Protein AF-A0A8I0N7M9-F1 (afdb_monomer_lite)

Structure (mmCIF, N/CA/C/O backbone):
data_AF-A0A8I0N7M9-F1
#
_entry.id   AF-A0A8I0N7M9-F1
#
loop_
_atom_site.group_PDB
_atom_site.id
_atom_site.type_symbol
_atom_site.label_atom_id
_atom_site.label_alt_id
_atom_site.label_comp_id
_atom_site.label_asym_id
_atom_site.label_entity_id
_atom_site.label_seq_id
_atom_site.pdbx_PDB_ins_code
_atom_site.Cartn_x
_atom_site.Cartn_y
_atom_site.Cartn_z
_atom_site.occupancy
_atom_site.B_iso_or_equiv
_atom_site.auth_seq_id
_atom_site.auth_comp_id
_atom_site.auth_asym_id
_atom_site.auth_atom_id
_atom_site.pdbx_PDB_model_num
ATOM 1 N N . MET A 1 1 ? -22.458 -1.637 24.580 1.00 64.75 1 MET A N 1
ATOM 2 C CA . MET A 1 1 ? -21.524 -0.518 24.294 1.00 64.75 1 MET A CA 1
ATOM 3 C C . MET A 1 1 ? -20.131 -1.008 23.905 1.00 64.75 1 MET A C 1
ATOM 5 O O . MET A 1 1 ? -19.626 -0.545 22.898 1.00 64.75 1 MET A O 1
ATOM 9 N N . ALA A 1 2 ? -19.529 -1.942 24.648 1.00 73.81 2 ALA A N 1
ATOM 10 C CA . ALA A 1 2 ? -18.225 -2.545 24.340 1.00 73.81 2 ALA A CA 1
ATOM 11 C C . ALA A 1 2 ? -18.115 -3.182 22.941 1.00 73.81 2 ALA A C 1
ATOM 13 O O . ALA A 1 2 ? -17.220 -2.855 22.171 1.00 73.81 2 ALA A O 1
ATOM 14 N N . GLU A 1 3 ? -19.068 -4.050 22.598 1.00 77.44 3 GLU A N 1
ATOM 15 C CA . GLU A 1 3 ? -19.061 -4.774 21.322 1.00 77.44 3 GLU A CA 1
ATOM 16 C C . GLU A 1 3 ? -19.273 -3.856 20.110 1.00 77.44 3 GLU A C 1
ATOM 18 O O . GLU A 1 3 ? -18.682 -4.083 19.059 1.00 77.44 3 GLU A O 1
ATOM 23 N N . ALA A 1 4 ? -20.058 -2.785 20.270 1.00 80.38 4 ALA A N 1
ATOM 24 C CA . ALA A 1 4 ? -20.225 -1.764 19.237 1.00 80.38 4 ALA A CA 1
ATOM 25 C C . ALA A 1 4 ? -18.895 -1.046 18.957 1.00 80.38 4 ALA A C 1
ATOM 27 O O . ALA A 1 4 ? -18.459 -1.016 17.816 1.00 80.38 4 ALA A O 1
ATOM 28 N N . LYS A 1 5 ? -18.182 -0.605 20.006 1.00 80.50 5 LYS A N 1
ATOM 29 C CA . LYS A 1 5 ? -16.859 0.030 19.869 1.00 80.50 5 LYS A CA 1
ATOM 30 C C . LYS A 1 5 ? -15.831 -0.883 19.194 1.00 80.50 5 LYS A C 1
ATOM 32 O O . LYS A 1 5 ? -15.080 -0.423 18.344 1.00 80.50 5 LYS A O 1
ATOM 37 N N . PHE A 1 6 ? -15.834 -2.175 19.533 1.00 81.56 6 PHE A N 1
ATOM 38 C CA . PHE A 1 6 ? -14.968 -3.161 18.883 1.00 81.56 6 PHE A CA 1
ATOM 39 C C . PHE A 1 6 ? -15.277 -3.314 17.387 1.00 81.56 6 PHE A C 1
ATOM 41 O O . PHE A 1 6 ? -14.359 -3.338 16.572 1.00 81.56 6 PHE A O 1
ATOM 48 N N . ARG A 1 7 ? -16.560 -3.400 17.012 1.00 83.50 7 ARG A N 1
ATOM 49 C CA . ARG A 1 7 ? -16.970 -3.492 15.602 1.00 83.50 7 ARG A CA 1
ATOM 50 C C . ARG A 1 7 ? -16.635 -2.220 14.828 1.00 83.50 7 ARG A C 1
ATOM 52 O O . ARG A 1 7 ? -16.101 -2.330 13.732 1.00 83.50 7 ARG A O 1
ATOM 59 N N . ASP A 1 8 ? -16.874 -1.049 15.410 1.00 86.25 8 ASP A N 1
ATOM 60 C CA . ASP A 1 8 ? -16.540 0.237 14.790 1.00 86.25 8 ASP A CA 1
ATOM 61 C C . ASP A 1 8 ? -15.026 0.361 14.555 1.00 86.25 8 ASP A C 1
ATOM 63 O O . ASP A 1 8 ? -14.596 0.786 13.486 1.00 86.25 8 ASP A O 1
ATOM 67 N N . ALA A 1 9 ? -14.210 -0.083 15.519 1.00 82.75 9 ALA A N 1
ATOM 68 C CA . ALA A 1 9 ? -12.755 -0.103 15.385 1.00 82.75 9 ALA A CA 1
ATOM 69 C C . ALA A 1 9 ? -12.274 -1.040 14.264 1.00 82.75 9 ALA A C 1
ATOM 71 O O . ALA A 1 9 ? -11.311 -0.712 13.580 1.00 82.75 9 ALA A O 1
ATOM 72 N N . LEU A 1 10 ? -12.943 -2.179 14.049 1.00 87.69 10 LEU A N 1
ATOM 73 C CA . LEU A 1 10 ? -12.637 -3.072 12.926 1.00 87.69 10 LEU A CA 1
ATOM 74 C C . LEU A 1 10 ? -13.090 -2.496 11.580 1.00 87.69 10 LEU A C 1
ATOM 76 O O . LEU A 1 10 ? -12.357 -2.617 10.605 1.00 87.69 10 LEU A O 1
ATOM 80 N N . LEU A 1 11 ? -14.262 -1.858 11.519 1.00 89.62 11 LEU A N 1
ATOM 81 C CA . LEU A 1 11 ? -14.752 -1.209 10.296 1.00 89.62 11 LEU A CA 1
ATOM 82 C C . LEU A 1 11 ? -13.852 -0.042 9.875 1.00 89.62 11 LEU A C 1
ATOM 84 O O . LEU A 1 11 ? -13.615 0.157 8.690 1.00 89.62 11 LEU A O 1
ATOM 88 N N . ALA A 1 12 ? -13.269 0.680 10.835 1.00 88.56 12 ALA A N 1
ATOM 89 C CA . ALA A 1 12 ? -12.299 1.734 10.549 1.00 88.56 12 ALA A CA 1
ATOM 90 C C . ALA A 1 12 ? -11.020 1.229 9.845 1.00 88.56 12 ALA A C 1
ATOM 92 O O . ALA A 1 12 ? -10.288 2.040 9.279 1.00 88.56 12 ALA A O 1
ATOM 93 N N . LEU A 1 13 ? -10.751 -0.086 9.853 1.00 91.25 13 LEU A N 1
ATOM 94 C CA . LEU A 1 13 ? -9.614 -0.689 9.149 1.00 91.25 13 LEU A CA 1
ATOM 95 C C . LEU A 1 13 ? -9.864 -0.895 7.652 1.00 91.25 13 LEU A C 1
ATOM 97 O O . LEU A 1 13 ? -8.905 -1.130 6.925 1.00 91.25 13 LEU A O 1
ATOM 101 N N . GLU A 1 14 ? -11.110 -0.811 7.181 1.00 91.19 14 GLU A N 1
ATOM 102 C CA . GLU A 1 14 ? -11.454 -1.061 5.775 1.00 91.19 14 GLU A CA 1
ATOM 103 C C . GLU A 1 14 ? -10.685 -0.129 4.829 1.00 91.19 14 GLU A C 1
ATOM 105 O O . GLU A 1 14 ? -9.986 -0.592 3.930 1.00 91.19 14 GLU A O 1
ATOM 110 N N . ASN A 1 15 ? -10.724 1.178 5.094 1.00 89.00 15 ASN A N 1
ATOM 111 C CA . ASN A 1 15 ? -10.041 2.178 4.273 1.00 89.00 15 ASN A CA 1
ATOM 112 C C . ASN A 1 15 ? -8.520 1.960 4.188 1.00 89.00 15 ASN A C 1
ATOM 114 O O . ASN A 1 15 ? -8.015 1.839 3.073 1.00 89.00 15 ASN A O 1
ATOM 118 N N . PRO A 1 16 ? -7.765 1.852 5.303 1.00 89.69 16 PRO A N 1
ATOM 119 C CA . PRO A 1 16 ? -6.324 1.646 5.207 1.00 89.69 16 PRO A CA 1
ATOM 120 C C . PRO A 1 16 ? -5.957 0.285 4.592 1.00 89.69 16 PRO A C 1
ATOM 122 O O . PRO A 1 16 ? -4.903 0.189 3.965 1.00 89.69 16 PRO A O 1
ATOM 125 N N . ILE A 1 17 ? -6.808 -0.749 4.703 1.00 90.19 17 ILE A N 1
ATOM 126 C CA . ILE A 1 17 ? -6.630 -2.011 3.960 1.00 90.19 17 ILE A CA 1
ATOM 127 C C . ILE A 1 17 ? -6.717 -1.758 2.453 1.00 90.19 17 ILE A C 1
ATOM 129 O O . ILE A 1 17 ? -5.782 -2.106 1.732 1.00 90.19 17 ILE A O 1
ATOM 133 N N . CYS A 1 18 ? -7.787 -1.115 1.982 1.00 91.69 18 CYS A N 1
ATOM 134 C CA . CYS A 1 18 ? -7.947 -0.803 0.562 1.00 91.69 18 CYS A CA 1
ATOM 135 C C . CYS A 1 18 ? -6.815 0.096 0.038 1.00 91.69 18 CYS A C 1
ATOM 137 O O . CYS A 1 18 ? -6.297 -0.131 -1.055 1.00 91.69 18 CYS A O 1
ATOM 139 N N . ASP A 1 19 ? -6.382 1.083 0.823 1.00 90.19 19 ASP A N 1
ATOM 140 C CA . ASP A 1 19 ? -5.278 1.972 0.453 1.00 90.19 19 ASP A CA 1
ATOM 141 C C . ASP A 1 19 ? -3.940 1.221 0.360 1.00 90.19 19 ASP A C 1
ATOM 143 O O . ASP A 1 19 ? -3.160 1.447 -0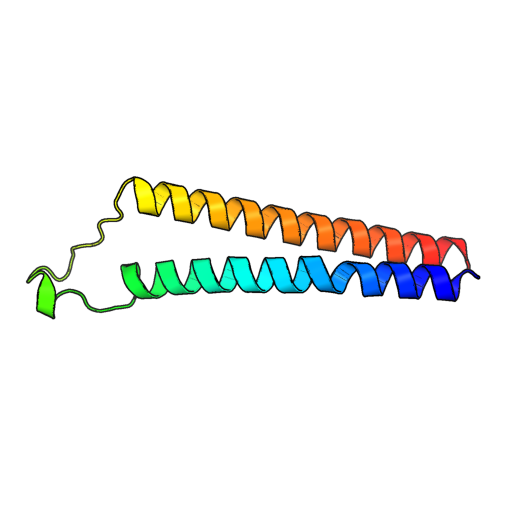.571 1.00 90.19 19 ASP A O 1
ATOM 147 N N . ALA A 1 20 ? -3.679 0.281 1.277 1.00 91.25 20 ALA A N 1
ATOM 148 C CA . ALA A 1 20 ? -2.500 -0.579 1.218 1.00 91.25 20 ALA A CA 1
ATOM 149 C C . ALA A 1 20 ? -2.517 -1.488 -0.021 1.00 91.25 20 ALA A C 1
ATOM 151 O O . ALA A 1 20 ? -1.505 -1.588 -0.717 1.00 91.25 20 ALA A O 1
ATOM 152 N N . GLU A 1 21 ? -3.653 -2.120 -0.325 1.00 92.44 21 GLU A N 1
ATOM 153 C CA . GLU A 1 21 ? -3.814 -2.967 -1.514 1.00 92.44 21 GLU A CA 1
ATOM 154 C C . GLU A 1 21 ? -3.613 -2.177 -2.811 1.00 92.44 21 GLU A C 1
ATOM 156 O O . GLU A 1 21 ? -2.909 -2.637 -3.717 1.00 92.44 21 GLU A O 1
ATOM 161 N N . ASN A 1 22 ? -4.159 -0.961 -2.885 1.00 90.94 22 ASN A N 1
ATOM 162 C CA . ASN A 1 22 ? -3.974 -0.072 -4.027 1.00 90.94 22 ASN A CA 1
ATOM 163 C C . ASN A 1 22 ? -2.501 0.313 -4.203 1.00 90.94 22 ASN A C 1
ATOM 165 O O . ASN A 1 22 ? -1.956 0.179 -5.299 1.00 90.94 22 ASN A O 1
ATOM 169 N N . ALA A 1 23 ? -1.829 0.734 -3.128 1.00 90.12 23 ALA A N 1
ATOM 170 C CA . ALA A 1 23 ? -0.414 1.091 -3.179 1.00 90.12 23 ALA A CA 1
ATOM 171 C C . ALA A 1 23 ? 0.459 -0.096 -3.627 1.00 90.12 23 ALA A C 1
ATOM 173 O O . ALA A 1 23 ? 1.319 0.058 -4.496 1.00 90.12 23 ALA A O 1
ATOM 174 N N . ILE A 1 24 ? 0.207 -1.296 -3.095 1.00 91.31 24 ILE A N 1
ATOM 175 C CA . ILE A 1 24 ? 0.920 -2.518 -3.494 1.00 91.31 24 ILE A CA 1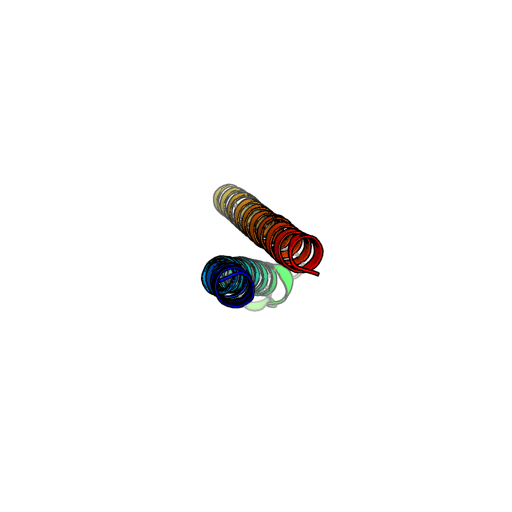
ATOM 176 C C . ILE A 1 24 ? 0.641 -2.863 -4.961 1.00 91.31 24 ILE A C 1
ATOM 178 O O . ILE A 1 24 ? 1.567 -3.220 -5.684 1.00 91.31 24 ILE A O 1
ATOM 182 N N . SER A 1 25 ? -0.599 -2.722 -5.428 1.00 90.12 25 SER A N 1
ATOM 183 C CA . SER A 1 25 ? -0.957 -2.996 -6.825 1.00 90.12 25 SER A CA 1
ATOM 184 C C . SER A 1 25 ? -0.219 -2.071 -7.794 1.00 90.12 25 SER A C 1
ATOM 186 O O . SER A 1 25 ? 0.303 -2.526 -8.810 1.00 90.12 25 SER A O 1
ATOM 188 N N . ILE A 1 26 ? -0.103 -0.780 -7.462 1.00 88.50 26 ILE A N 1
ATOM 189 C CA . ILE A 1 26 ? 0.680 0.172 -8.262 1.00 88.50 26 ILE A CA 1
ATOM 190 C C . ILE A 1 26 ? 2.162 -0.228 -8.258 1.00 88.50 26 ILE A C 1
ATOM 192 O O . ILE A 1 26 ? 2.787 -0.259 -9.318 1.00 88.50 26 ILE A O 1
ATOM 196 N N . LEU A 1 27 ? 2.712 -0.596 -7.095 1.00 88.50 27 LEU A N 1
ATOM 197 C CA . LEU A 1 27 ? 4.094 -1.068 -6.976 1.00 88.50 27 LEU A CA 1
ATOM 198 C C . LEU A 1 27 ? 4.349 -2.296 -7.864 1.00 88.50 27 LEU A C 1
ATOM 200 O O . LEU A 1 27 ? 5.330 -2.333 -8.602 1.00 88.50 27 LEU A O 1
ATOM 204 N N . MET A 1 28 ? 3.445 -3.278 -7.826 1.00 87.25 28 MET A N 1
ATOM 205 C CA . MET A 1 28 ? 3.527 -4.494 -8.637 1.00 87.25 28 MET A CA 1
ATOM 206 C C . MET A 1 28 ? 3.436 -4.193 -10.131 1.00 87.25 28 MET A C 1
ATOM 208 O O . MET A 1 28 ? 4.168 -4.795 -10.908 1.00 87.25 28 MET A O 1
ATOM 212 N N . ASN A 1 29 ? 2.607 -3.231 -10.539 1.00 85.44 29 ASN A N 1
ATOM 213 C CA . ASN A 1 29 ? 2.521 -2.809 -11.937 1.00 85.44 29 ASN A CA 1
ATOM 214 C C . ASN A 1 29 ? 3.811 -2.132 -12.419 1.00 85.44 29 ASN A C 1
ATOM 216 O O . ASN A 1 29 ? 4.265 -2.417 -13.526 1.00 85.44 29 ASN A O 1
ATOM 220 N N . ILE A 1 30 ? 4.427 -1.276 -11.592 1.00 82.19 30 ILE A N 1
ATOM 221 C CA . ILE A 1 30 ? 5.730 -0.663 -11.903 1.00 82.19 30 ILE A CA 1
ATOM 222 C C . ILE A 1 30 ? 6.792 -1.755 -12.039 1.00 82.19 30 ILE A C 1
ATOM 224 O O . ILE A 1 30 ? 7.539 -1.770 -13.016 1.00 82.19 30 ILE A O 1
ATOM 228 N N . LEU A 1 31 ? 6.827 -2.699 -11.093 1.00 82.44 31 LEU A N 1
ATOM 229 C CA . LEU A 1 31 ? 7.769 -3.813 -11.133 1.00 82.44 31 LEU A CA 1
ATOM 230 C C . LEU A 1 31 ? 7.557 -4.679 -12.375 1.00 82.44 31 LEU A C 1
ATOM 232 O O . LEU A 1 31 ? 8.508 -4.933 -13.096 1.00 82.44 31 LEU A O 1
ATOM 236 N N . HIS A 1 32 ? 6.324 -5.071 -12.681 1.00 82.75 32 HIS A N 1
ATOM 237 C CA . HIS A 1 32 ? 6.027 -5.877 -13.861 1.00 82.75 32 HIS A CA 1
ATOM 238 C C . HIS A 1 32 ? 6.408 -5.150 -15.159 1.00 82.75 32 HIS A C 1
ATOM 240 O O . HIS A 1 32 ? 7.123 -5.698 -15.996 1.00 82.75 32 HIS A O 1
ATOM 246 N N . SER A 1 33 ? 6.014 -3.881 -15.311 1.00 78.12 33 SER A N 1
ATOM 247 C CA . SER A 1 33 ? 6.329 -3.112 -16.518 1.00 78.12 33 SER A CA 1
ATOM 248 C C . SER A 1 33 ? 7.829 -2.930 -16.719 1.00 78.12 33 SER A C 1
ATOM 250 O O . SER A 1 33 ? 8.285 -2.897 -17.854 1.00 78.12 33 SER A O 1
ATOM 252 N N . ARG A 1 34 ? 8.608 -2.799 -15.644 1.00 74.12 34 ARG A N 1
ATOM 253 C CA . ARG A 1 34 ? 10.037 -2.477 -15.736 1.00 74.12 34 ARG A CA 1
ATOM 254 C C . ARG A 1 34 ? 10.946 -3.687 -15.647 1.00 74.12 34 ARG A C 1
ATOM 256 O O . ARG A 1 34 ? 12.052 -3.621 -16.172 1.00 74.12 34 ARG A O 1
ATOM 263 N N . PHE A 1 35 ? 10.481 -4.757 -15.010 1.00 73.12 35 PHE A N 1
ATOM 264 C CA . PHE A 1 35 ? 11.303 -5.916 -14.698 1.00 73.12 35 PHE A CA 1
ATOM 265 C C . PHE A 1 35 ? 10.810 -7.248 -15.278 1.00 73.12 35 PHE A C 1
ATOM 267 O O . PHE A 1 35 ? 11.541 -8.231 -15.250 1.00 73.12 35 PHE A O 1
ATOM 274 N N . ASP A 1 36 ? 9.583 -7.320 -15.775 1.00 72.00 36 ASP A N 1
ATOM 275 C CA . ASP A 1 36 ? 8.989 -8.592 -16.204 1.00 72.00 36 ASP A CA 1
ATOM 276 C C . ASP A 1 36 ? 8.585 -8.557 -17.688 1.00 72.00 36 ASP A C 1
ATOM 278 O O . ASP A 1 36 ? 8.559 -9.585 -18.362 1.00 72.00 36 ASP A O 1
ATOM 282 N N . GLN A 1 37 ? 8.334 -7.363 -18.239 1.00 70.06 37 GLN A N 1
ATOM 283 C CA . GLN A 1 37 ? 8.151 -7.177 -19.678 1.00 70.06 37 GLN A CA 1
ATOM 284 C C . GLN A 1 37 ? 9.487 -7.252 -20.431 1.00 70.06 37 GLN A C 1
ATOM 286 O O . GLN A 1 37 ? 10.447 -6.559 -20.094 1.00 70.06 37 GLN A O 1
ATOM 291 N N . ASP A 1 38 ? 9.532 -8.073 -21.484 1.00 66.88 38 ASP A N 1
ATOM 292 C CA . ASP A 1 38 ? 10.669 -8.138 -22.403 1.00 66.88 38 ASP A CA 1
ATOM 293 C C . ASP A 1 38 ? 10.711 -6.870 -23.268 1.00 66.88 38 ASP A C 1
ATOM 295 O O . ASP A 1 38 ? 9.955 -6.712 -24.227 1.00 66.88 38 ASP A O 1
ATOM 299 N N . HIS A 1 39 ? 11.599 -5.941 -22.913 1.00 65.12 39 HIS A N 1
ATOM 300 C CA . HIS A 1 39 ? 11.794 -4.692 -23.657 1.00 65.12 39 HIS A CA 1
ATOM 301 C C . HIS A 1 39 ? 12.701 -4.854 -24.879 1.00 65.12 39 HIS A C 1
ATOM 303 O O . HIS A 1 39 ? 12.882 -3.891 -25.628 1.00 65.12 39 HIS A O 1
ATOM 309 N N . ALA A 1 40 ? 13.263 -6.045 -25.118 1.00 65.12 40 ALA A N 1
ATOM 310 C CA . ALA A 1 40 ? 14.246 -6.263 -26.174 1.00 65.12 40 ALA A CA 1
ATOM 311 C C . ALA A 1 40 ? 13.695 -6.002 -27.582 1.00 65.12 40 ALA A C 1
ATOM 313 O O . ALA A 1 40 ? 14.461 -5.619 -28.467 1.00 65.12 40 ALA A O 1
ATOM 314 N N . GLU A 1 41 ? 12.385 -6.167 -27.792 1.00 57.34 41 GLU A N 1
ATOM 315 C CA . GLU A 1 41 ? 11.732 -5.861 -29.072 1.00 57.34 41 GLU A CA 1
ATOM 316 C C . GLU A 1 41 ? 11.732 -4.358 -29.398 1.00 57.34 41 GLU A C 1
ATOM 318 O O . GLU A 1 41 ? 11.703 -3.986 -30.571 1.00 57.34 41 GLU A O 1
ATOM 323 N N . VAL A 1 42 ? 11.805 -3.491 -28.382 1.00 60.53 42 VAL A N 1
ATOM 324 C CA . VAL A 1 42 ? 11.755 -2.027 -28.537 1.00 60.53 42 VAL A CA 1
ATOM 325 C C . VAL A 1 42 ? 13.136 -1.391 -28.375 1.00 60.53 42 VAL A C 1
ATOM 327 O O . VAL A 1 42 ? 13.478 -0.470 -29.114 1.00 60.53 42 VAL A O 1
ATOM 330 N N . THR A 1 43 ? 13.946 -1.868 -27.428 1.00 63.62 43 THR A N 1
ATOM 331 C CA . THR A 1 43 ? 15.261 -1.281 -27.112 1.00 63.62 43 THR A CA 1
ATOM 332 C C . THR A 1 43 ? 16.413 -1.932 -27.876 1.00 63.62 43 THR A C 1
ATOM 334 O O . THR A 1 43 ? 17.496 -1.355 -27.949 1.00 63.62 43 THR A O 1
ATOM 337 N N . GLY A 1 44 ? 16.215 -3.138 -28.423 1.00 64.12 44 GLY A N 1
ATOM 338 C CA . GLY A 1 44 ? 17.282 -3.954 -29.014 1.00 64.12 44 GLY A CA 1
ATOM 339 C C . GLY A 1 44 ? 18.293 -4.501 -27.996 1.00 64.12 44 GLY A C 1
ATOM 340 O O . GLY A 1 44 ? 19.213 -5.224 -28.382 1.00 64.12 44 GLY A O 1
ATOM 341 N N . ASP A 1 45 ? 18.126 -4.191 -26.707 1.00 61.00 45 ASP A N 1
ATOM 342 C CA . ASP A 1 45 ? 19.020 -4.574 -25.618 1.00 61.00 45 ASP A CA 1
ATOM 343 C C . ASP A 1 45 ? 18.247 -5.371 -24.560 1.00 61.00 45 ASP A C 1
ATOM 345 O O . ASP A 1 45 ? 17.434 -4.836 -23.803 1.00 61.00 45 ASP A O 1
ATOM 349 N N . LYS A 1 46 ? 18.544 -6.675 -24.494 1.00 57.75 46 LYS A N 1
ATOM 350 C CA . LYS A 1 46 ? 17.953 -7.644 -23.551 1.00 57.75 46 LYS A CA 1
ATOM 351 C C . LYS A 1 46 ? 18.311 -7.374 -22.084 1.00 57.75 46 LYS A C 1
ATOM 353 O O . LYS A 1 46 ? 17.815 -8.061 -21.196 1.00 57.75 46 LYS A O 1
ATOM 358 N N . SER A 1 47 ? 19.209 -6.425 -21.827 1.00 59.53 47 SER A N 1
ATOM 359 C CA . SER A 1 47 ? 19.711 -6.075 -20.498 1.00 59.53 47 SER A CA 1
ATOM 360 C C . SER A 1 47 ? 19.423 -4.627 -20.093 1.00 59.53 47 SER A C 1
ATOM 362 O O . SER A 1 47 ? 20.022 -4.125 -19.141 1.00 59.53 47 SER A O 1
ATOM 364 N N . HIS A 1 48 ? 18.490 -3.948 -20.765 1.00 60.38 48 HIS A N 1
ATOM 365 C CA . HIS A 1 48 ? 18.155 -2.567 -20.431 1.00 60.38 48 HIS A CA 1
ATOM 366 C C . HIS A 1 48 ? 17.159 -2.468 -19.262 1.00 60.38 48 HIS A C 1
ATOM 368 O O . HIS A 1 48 ? 15.952 -2.361 -19.457 1.00 60.38 48 HIS A O 1
ATOM 374 N N . TRP A 1 49 ? 17.685 -2.473 -18.036 1.00 62.31 49 TRP A N 1
ATOM 375 C CA . TRP A 1 49 ? 16.929 -2.284 -16.791 1.00 62.31 49 TRP A CA 1
ATOM 376 C C . TRP A 1 49 ? 17.222 -0.895 -16.221 1.00 62.31 49 TRP A C 1
ATOM 378 O O . TRP A 1 49 ? 17.934 -0.759 -15.226 1.00 62.31 49 TRP A O 1
ATOM 388 N N . TYR A 1 50 ? 16.748 0.157 -16.887 1.00 67.50 50 TYR A N 1
ATOM 389 C CA . TYR A 1 50 ? 16.921 1.524 -16.396 1.00 67.50 50 TYR A CA 1
ATOM 390 C C . TYR A 1 50 ? 15.594 2.077 -15.877 1.00 67.50 50 TYR A C 1
ATOM 392 O O . TYR A 1 50 ? 14.618 2.171 -16.618 1.00 67.50 50 TYR A O 1
ATOM 400 N N . LEU A 1 51 ? 15.576 2.450 -14.598 1.00 72.75 51 LEU A N 1
ATOM 401 C CA . LEU A 1 51 ? 14.540 3.301 -14.021 1.00 72.75 51 LEU A CA 1
ATOM 402 C C . LEU A 1 51 ? 15.040 4.743 -14.073 1.00 72.75 51 LEU A C 1
ATOM 404 O O . LEU A 1 51 ? 16.153 5.028 -13.628 1.00 72.75 51 LEU A O 1
ATOM 408 N N . SER A 1 5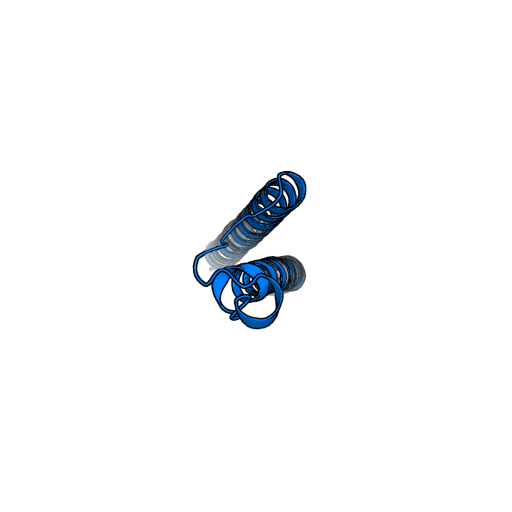2 ? 14.219 5.654 -14.583 1.00 79.06 52 SER A N 1
ATOM 409 C CA . SER A 1 52 ? 14.501 7.085 -14.474 1.00 79.06 52 SER A CA 1
ATOM 410 C C . SER A 1 52 ? 14.434 7.551 -13.015 1.00 79.06 52 SER A C 1
ATOM 412 O O . SER A 1 52 ? 13.785 6.928 -12.173 1.00 79.06 52 SER A O 1
ATOM 414 N N . GLU A 1 53 ? 15.072 8.682 -12.700 1.00 82.06 53 GLU A N 1
ATOM 415 C CA . GLU A 1 53 ? 15.047 9.256 -11.343 1.00 82.06 53 GLU A CA 1
ATOM 416 C C . GLU A 1 53 ? 13.618 9.497 -10.829 1.00 82.06 53 GLU A C 1
ATOM 418 O O . GLU A 1 53 ? 13.331 9.249 -9.657 1.00 82.06 53 GLU A O 1
ATOM 423 N N . ASN A 1 54 ? 12.703 9.903 -11.717 1.00 85.06 54 ASN A N 1
ATOM 424 C CA . ASN A 1 54 ? 11.290 10.091 -11.385 1.00 85.06 54 ASN A CA 1
ATOM 425 C C . ASN A 1 54 ? 10.626 8.773 -10.977 1.00 85.06 54 ASN A C 1
ATOM 427 O O . ASN A 1 54 ? 9.910 8.724 -9.986 1.00 85.06 54 ASN A O 1
ATOM 431 N N . GLU A 1 55 ? 10.914 7.686 -11.689 1.00 80.69 55 GLU A N 1
ATOM 432 C CA . GLU A 1 55 ? 10.333 6.375 -11.393 1.00 80.69 55 GLU A CA 1
ATOM 433 C C . GLU A 1 55 ? 10.890 5.771 -10.110 1.00 80.69 55 GLU A C 1
ATOM 435 O O . GLU A 1 55 ? 10.156 5.132 -9.360 1.00 80.69 55 GLU A O 1
ATOM 440 N N . ILE A 1 56 ? 12.173 6.008 -9.821 1.00 84.06 56 ILE A N 1
ATOM 441 C CA . ILE A 1 56 ? 12.764 5.656 -8.526 1.00 84.06 56 ILE A CA 1
ATOM 442 C C . ILE A 1 56 ? 12.059 6.438 -7.412 1.00 84.06 56 ILE A C 1
ATOM 444 O O . ILE A 1 56 ? 11.702 5.860 -6.385 1.00 84.06 56 ILE A O 1
ATOM 448 N N . SER A 1 57 ? 11.824 7.738 -7.612 1.00 87.44 57 SER A N 1
ATOM 449 C CA . SER A 1 57 ? 11.099 8.578 -6.656 1.00 87.44 57 SER A CA 1
ATOM 450 C C . SER A 1 57 ? 9.671 8.075 -6.419 1.00 87.44 57 SER A C 1
ATOM 452 O O . SER A 1 57 ? 9.267 7.911 -5.265 1.00 87.44 57 SER A O 1
ATOM 454 N N . ASP A 1 58 ? 8.932 7.758 -7.483 1.00 87.38 58 ASP A N 1
ATOM 455 C CA . ASP A 1 58 ? 7.569 7.223 -7.403 1.00 87.38 58 ASP A CA 1
ATOM 456 C C . ASP A 1 58 ? 7.541 5.867 -6.692 1.00 87.38 58 ASP A C 1
ATOM 458 O O . ASP A 1 58 ? 6.732 5.653 -5.786 1.00 87.38 58 ASP A O 1
ATOM 462 N N . PHE A 1 59 ? 8.476 4.973 -7.025 1.00 87.38 59 PHE A N 1
ATOM 463 C CA . PHE A 1 59 ? 8.618 3.672 -6.375 1.00 87.38 59 PHE A CA 1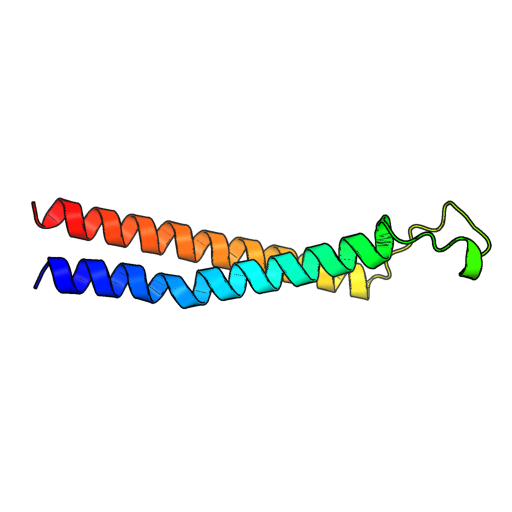
ATOM 464 C C . PHE A 1 59 ? 8.853 3.816 -4.867 1.00 87.38 59 PHE A C 1
ATOM 466 O O . PHE A 1 59 ? 8.173 3.182 -4.054 1.00 87.38 59 PHE A O 1
ATOM 473 N N . MET A 1 60 ? 9.780 4.694 -4.477 1.00 90.56 60 MET A N 1
ATOM 474 C CA . MET A 1 60 ? 10.071 4.972 -3.072 1.00 90.56 60 MET A CA 1
ATOM 475 C C . MET A 1 60 ? 8.873 5.603 -2.360 1.00 90.56 60 MET A C 1
ATOM 477 O O . MET A 1 60 ? 8.575 5.244 -1.219 1.00 90.56 60 MET A O 1
ATOM 481 N N . TYR A 1 61 ? 8.165 6.526 -3.012 1.00 92.50 61 TYR A N 1
ATOM 482 C CA . TYR A 1 61 ? 6.968 7.149 -2.458 1.00 92.50 61 TYR A CA 1
ATOM 483 C C . TYR A 1 61 ? 5.865 6.116 -2.203 1.00 92.50 61 TYR A C 1
ATOM 485 O O . TYR A 1 61 ? 5.375 6.015 -1.078 1.00 92.50 61 TYR A O 1
ATOM 493 N N . ILE A 1 62 ? 5.519 5.306 -3.207 1.00 91.94 62 ILE A N 1
ATOM 494 C CA . ILE A 1 62 ? 4.469 4.283 -3.108 1.00 91.94 62 ILE A CA 1
ATOM 495 C C . ILE A 1 62 ? 4.834 3.237 -2.051 1.00 91.94 62 ILE A C 1
ATOM 497 O O . ILE A 1 62 ? 3.993 2.877 -1.226 1.00 91.94 62 ILE A O 1
ATOM 501 N N . GLY A 1 63 ? 6.099 2.806 -2.002 1.00 90.62 63 GLY A N 1
ATOM 502 C CA . GLY A 1 63 ? 6.591 1.902 -0.962 1.00 90.62 63 GLY A CA 1
ATOM 503 C C . GLY A 1 63 ? 6.424 2.476 0.451 1.00 90.62 63 GLY A C 1
ATOM 504 O O . GLY A 1 63 ? 5.994 1.768 1.366 1.00 90.62 63 GLY A O 1
ATOM 505 N N . HIS A 1 64 ? 6.694 3.772 0.641 1.00 93.75 64 HIS A N 1
ATOM 506 C CA . HIS A 1 64 ? 6.440 4.444 1.917 1.00 93.75 64 HIS A CA 1
ATOM 507 C C . HIS A 1 64 ? 4.947 4.526 2.256 1.00 93.75 64 HIS A C 1
ATOM 509 O O . HIS A 1 64 ? 4.594 4.303 3.416 1.00 93.75 64 HIS A O 1
ATOM 515 N N . GLN A 1 65 ? 4.076 4.798 1.278 1.00 91.81 65 GLN A N 1
ATOM 516 C CA . GLN A 1 65 ? 2.624 4.812 1.493 1.00 91.81 65 GLN A CA 1
ATOM 517 C C . GLN A 1 65 ? 2.110 3.431 1.909 1.00 91.81 65 GLN A C 1
ATOM 519 O O . GLN A 1 65 ? 1.445 3.314 2.936 1.00 91.81 65 GLN A O 1
ATOM 524 N N . ALA A 1 66 ? 2.502 2.374 1.192 1.00 90.94 66 ALA A N 1
ATOM 525 C CA . ALA A 1 66 ? 2.139 1.001 1.536 1.00 90.94 66 ALA A CA 1
ATOM 526 C C . ALA A 1 66 ? 2.584 0.646 2.964 1.00 90.94 66 ALA A C 1
ATOM 528 O O . ALA A 1 66 ? 1.796 0.147 3.767 1.00 90.94 66 ALA A O 1
ATOM 529 N N . LYS A 1 67 ? 3.833 0.975 3.324 1.00 92.81 67 LYS A N 1
ATOM 530 C CA . LYS A 1 67 ? 4.351 0.756 4.682 1.00 92.81 67 LYS A CA 1
ATOM 531 C C . LYS A 1 67 ? 3.544 1.513 5.740 1.00 92.81 67 LYS A C 1
ATOM 533 O O . LYS A 1 67 ? 3.292 0.956 6.808 1.00 92.81 67 LYS A O 1
ATOM 538 N N . ARG A 1 68 ? 3.163 2.765 5.466 1.00 94.56 68 ARG A N 1
ATOM 539 C CA . ARG A 1 68 ? 2.356 3.588 6.377 1.00 94.56 68 ARG A CA 1
ATOM 540 C C . ARG A 1 68 ? 0.981 2.966 6.605 1.00 94.56 68 ARG A C 1
ATOM 542 O O . ARG A 1 68 ? 0.615 2.756 7.754 1.00 94.56 68 ARG A O 1
ATOM 549 N N . HIS A 1 69 ? 0.275 2.592 5.543 1.00 92.12 69 HIS A N 1
ATOM 550 C CA . HIS A 1 69 ? -1.055 1.994 5.661 1.00 92.12 69 HIS A CA 1
ATOM 551 C C . HIS A 1 69 ? -1.019 0.644 6.383 1.00 92.12 69 HIS A C 1
ATOM 553 O O . HIS A 1 69 ? -1.806 0.411 7.293 1.00 92.12 69 HIS A O 1
ATOM 559 N N . ILE A 1 70 ? -0.026 -0.208 6.105 1.00 92.50 70 ILE A N 1
ATOM 560 C CA . ILE A 1 70 ? 0.179 -1.456 6.864 1.00 92.50 70 ILE A CA 1
ATOM 561 C C . ILE A 1 70 ? 0.404 -1.179 8.358 1.00 92.50 70 ILE A C 1
ATOM 563 O O . ILE A 1 70 ? -0.062 -1.934 9.215 1.00 92.50 70 ILE A O 1
ATOM 567 N N . HIS A 1 71 ? 1.118 -0.102 8.690 1.00 93.69 71 HIS A N 1
ATOM 568 C CA . HIS A 1 71 ? 1.319 0.299 10.076 1.00 93.69 71 HIS A CA 1
ATOM 569 C C . HIS A 1 71 ? 0.006 0.728 10.743 1.00 93.69 71 HIS A C 1
ATOM 571 O O . HIS A 1 71 ? -0.306 0.215 11.816 1.00 93.69 71 HIS A O 1
ATOM 577 N N . GLU A 1 72 ? -0.783 1.578 10.081 1.00 92.25 72 GLU A N 1
ATOM 578 C CA . GLU A 1 72 ? -2.106 2.026 10.541 1.00 92.25 72 GLU A CA 1
ATOM 579 C C . GLU A 1 72 ? -3.055 0.839 10.773 1.00 92.25 72 GLU A C 1
ATOM 581 O O . GLU A 1 72 ? -3.708 0.763 11.815 1.00 92.25 72 GLU A O 1
ATOM 586 N N . ILE A 1 73 ? -3.060 -0.143 9.862 1.00 93.06 73 ILE A N 1
ATOM 587 C CA . ILE A 1 73 ? -3.831 -1.387 10.014 1.00 93.06 73 ILE A CA 1
ATOM 588 C C . ILE A 1 73 ? -3.403 -2.128 11.283 1.00 93.06 73 ILE A C 1
ATOM 590 O O . ILE A 1 73 ? -4.244 -2.551 12.077 1.00 93.06 73 ILE A O 1
ATOM 594 N N . LYS A 1 74 ? -2.090 -2.293 11.492 1.00 93.44 74 LYS A N 1
ATOM 595 C C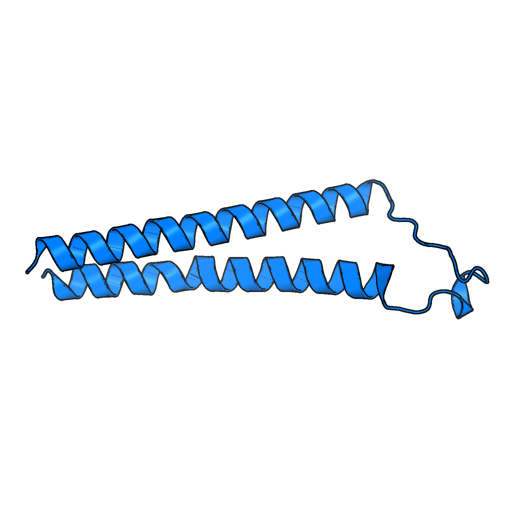A . LYS A 1 74 ? -1.555 -3.026 12.646 1.00 93.44 74 LYS A CA 1
ATOM 596 C C . LYS A 1 74 ? -1.912 -2.339 13.963 1.00 93.44 74 LYS A C 1
ATOM 598 O O . LYS A 1 74 ? -2.299 -3.015 14.916 1.00 93.44 74 LYS A O 1
ATOM 603 N N . GLU A 1 75 ? -1.755 -1.021 14.034 1.00 93.31 75 GLU A N 1
ATOM 604 C CA . GLU A 1 75 ? -2.086 -0.247 15.230 1.00 93.31 75 GLU A CA 1
ATOM 605 C C . GLU A 1 75 ? -3.583 -0.296 15.526 1.00 93.31 75 GLU A C 1
ATOM 607 O O . GLU A 1 75 ? -3.966 -0.687 16.629 1.00 93.31 75 GLU A O 1
ATOM 612 N N . GLY A 1 76 ? -4.431 -0.016 14.532 1.00 90.12 76 GLY A N 1
ATOM 613 C CA . GLY A 1 76 ? -5.880 -0.051 14.709 1.00 90.12 76 GLY A CA 1
ATOM 614 C C . GLY A 1 76 ? -6.395 -1.441 15.099 1.00 90.12 76 GLY A C 1
ATOM 615 O O . GLY A 1 76 ? -7.248 -1.564 15.980 1.00 90.12 76 GLY A O 1
ATOM 616 N N . PHE A 1 77 ? -5.820 -2.508 14.533 1.00 91.56 77 PHE A N 1
ATOM 617 C CA . PHE A 1 77 ? -6.153 -3.879 14.917 1.00 91.56 77 PHE A CA 1
ATOM 618 C C . PHE A 1 77 ? -5.761 -4.195 16.368 1.00 91.56 77 PHE A C 1
ATOM 620 O O . PHE A 1 77 ? -6.557 -4.774 17.113 1.00 91.56 77 PHE A O 1
ATOM 627 N N . ASN A 1 78 ? -4.565 -3.785 16.804 1.00 91.19 78 ASN A N 1
ATOM 628 C CA . ASN A 1 78 ? -4.136 -3.953 18.195 1.00 91.19 78 ASN A CA 1
ATOM 629 C C . ASN A 1 78 ? -5.056 -3.194 19.157 1.00 91.19 78 ASN A C 1
ATOM 631 O O . ASN A 1 78 ? -5.501 -3.766 20.153 1.00 91.19 78 ASN A O 1
ATOM 635 N N . THR A 1 79 ? -5.414 -1.951 18.824 1.00 88.88 79 THR A N 1
ATOM 636 C CA . THR A 1 79 ? -6.370 -1.158 19.602 1.00 88.88 79 THR A CA 1
ATOM 637 C C . THR A 1 79 ? -7.732 -1.849 19.694 1.00 88.88 79 THR A C 1
ATOM 639 O O . THR A 1 79 ? 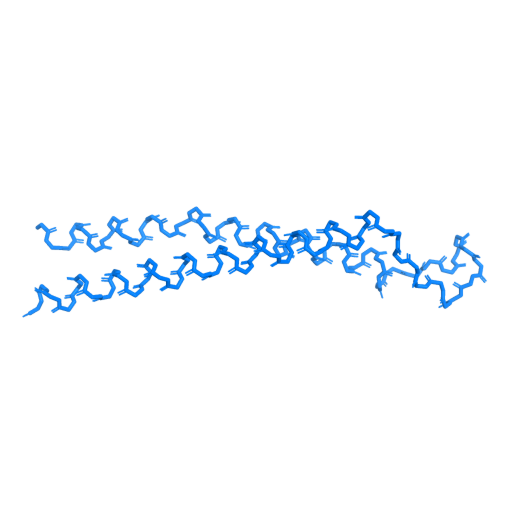-8.308 -1.925 20.780 1.00 88.88 79 THR A O 1
ATOM 642 N N . ALA A 1 80 ? -8.245 -2.412 18.596 1.00 87.00 80 ALA A N 1
ATOM 643 C CA . ALA A 1 80 ? -9.496 -3.167 18.618 1.00 87.00 80 ALA A CA 1
ATOM 644 C C . ALA A 1 80 ? -9.401 -4.388 19.558 1.00 87.00 80 ALA A C 1
ATOM 646 O O . ALA A 1 80 ? -10.296 -4.627 20.374 1.00 87.00 80 ALA A O 1
ATOM 647 N N . ILE A 1 81 ? -8.297 -5.143 19.513 1.00 88.50 81 ILE A N 1
ATOM 648 C CA . ILE A 1 81 ? -8.073 -6.278 20.424 1.00 88.50 81 ILE A CA 1
ATOM 649 C C . ILE A 1 81 ? -8.030 -5.832 21.890 1.00 88.50 81 ILE A C 1
ATOM 651 O O . ILE A 1 81 ? -8.642 -6.484 22.740 1.00 88.50 81 ILE A O 1
ATOM 655 N N . GLU A 1 82 ? -7.333 -4.743 22.206 1.00 87.44 82 GLU A N 1
ATOM 656 C CA . GLU A 1 82 ? -7.260 -4.200 23.567 1.00 87.44 82 GLU A CA 1
ATOM 657 C C . GLU A 1 82 ? -8.640 -3.791 24.090 1.00 87.44 82 GLU A C 1
ATOM 659 O O . GLU A 1 82 ? -9.005 -4.157 25.208 1.00 87.44 82 GLU A O 1
ATOM 664 N N . GLN A 1 83 ? -9.452 -3.127 23.262 1.00 84.19 83 GLN A N 1
ATOM 665 C CA . GLN A 1 83 ? -10.827 -2.762 23.616 1.00 84.19 83 GLN A CA 1
ATOM 666 C C . GLN A 1 83 ? -11.692 -3.990 23.923 1.00 84.19 83 GLN A C 1
ATOM 668 O O . GLN A 1 83 ? -12.487 -3.966 24.866 1.00 84.19 83 GLN A O 1
ATOM 673 N N . ARG A 1 84 ? -11.517 -5.083 23.168 1.00 84.12 84 ARG A N 1
ATOM 674 C CA . ARG A 1 84 ? -12.210 -6.353 23.419 1.00 84.12 84 ARG A CA 1
ATOM 675 C C . ARG A 1 84 ? -11.757 -7.014 24.720 1.00 84.12 84 ARG A C 1
ATOM 677 O O . ARG A 1 84 ? -12.591 -7.544 25.443 1.00 84.12 84 ARG A O 1
ATOM 684 N N . ARG A 1 85 ? -10.457 -6.987 25.029 1.00 84.62 85 ARG A N 1
ATOM 685 C CA . ARG A 1 85 ? -9.908 -7.552 26.276 1.00 84.62 85 ARG A CA 1
ATOM 686 C C . ARG A 1 85 ? -10.337 -6.765 27.509 1.00 84.62 85 ARG A C 1
ATOM 688 O O . ARG A 1 85 ? -10.638 -7.371 28.521 1.00 84.62 85 ARG A O 1
ATOM 695 N N . ALA A 1 86 ? -10.403 -5.438 27.415 1.00 78.44 86 ALA A N 1
ATOM 696 C CA . ALA A 1 86 ? -10.834 -4.570 28.512 1.00 78.44 86 ALA A CA 1
ATOM 697 C C . ALA A 1 86 ? -12.332 -4.691 28.847 1.00 78.44 86 ALA A C 1
ATOM 699 O O . ALA A 1 86 ? -12.801 -4.087 29.810 1.00 78.44 86 ALA A O 1
ATOM 700 N N . THR A 1 87 ? -13.098 -5.405 28.020 1.00 70.44 87 THR A N 1
ATOM 701 C CA . THR A 1 87 ? -14.546 -5.577 28.175 1.00 70.44 87 THR A CA 1
ATOM 702 C C . THR A 1 87 ? -14.962 -7.018 28.483 1.00 70.44 87 THR A C 1
ATOM 704 O O . THR A 1 87 ? -16.162 -7.284 28.571 1.00 70.44 87 THR A O 1
ATOM 707 N N . GLN A 1 88 ? -13.985 -7.910 28.683 1.00 62.22 88 GLN A N 1
ATOM 708 C CA . GLN A 1 88 ? -14.130 -9.237 29.295 1.00 62.22 88 GLN A CA 1
ATOM 709 C C . GLN A 1 88 ? -13.776 -9.169 30.781 1.00 62.22 88 GLN A C 1
ATOM 711 O O . GLN A 1 88 ? -14.416 -9.919 31.548 1.00 62.22 88 GLN A O 1
#

Organism: Brucella anthropi (NCBI:txid529)

Foldseek 3Di:
DLVVVLVVLVVVLPVLVVQLVVLVVVLVVLCCVQPVDQCCVPPVDSPPRDDDPVSVVSNVVSVVSNVVSVVVNVVSNVVSVVSVVVVD

pLDDT: mean 82.34, std 10.71, range [57.34, 94.56]

Radius of gyration: 19.82 Å; chains: 1; bounding box: 41×19×58 Å

Secondary structure (DSSP, 8-state):
-HHHHHHHHHHTTHHHHHHHHHHHHHHHHHHHHHHTS-THHHHS-TT-----HHHHHHHHHHHHHHHHHHHHHHHHHHHHHHHHHTT-

Sequence (88 aa):
MAEAKFRDALLALENPICDAENAISILMNILHSRFDQDHAEVTGDKSHWYLSENEISDFMYIGHQAKRHIHEIKEGFNTAIEQRRATQ